Protein AF-A0A6J3C400-F1 (afdb_monomer)

Radius of gyration: 37.6 Å; Cα contacts (8 Å, |Δi|>4): 3; chains: 1; bounding box: 62×65×103 Å

pLDDT: mean 77.28, std 19.51, range [37.12, 98.81]

Foldseek 3Di:
DDDPPPPPPVVVVVVVVVVVCVVPPPPPVPVPPCVDPPVPPPPDDDDDDPVPCDPVNVVVVVVVVVVVVVVVVVVVVVVVVVVVVVVVVVVVVVVVVVVVVVVVVVVVVVVVVVVVPPPPPPPPPDDDDDDDDDDDDDDDDDDDDDD

Secondary structure (DSSP, 8-state):
-------SHHHHHHHHHHHHHHHHS---------TT---------PPPPGGG--HHHHHHHHHHHHHHHHHHHHHHHHHHHHHHHHHHHHHHHHHHHHHHHHHHHHHHHHHHHHHHTTT--------PPPPPPPP-PPPPP------

Structure (mmCIF, N/CA/C/O backbone):
data_AF-A0A6J3C400-F1
#
_entry.id   AF-A0A6J3C400-F1
#
loop_
_atom_site.group_PDB
_atom_site.id
_atom_site.type_symbol
_atom_site.label_atom_id
_atom_site.label_alt_id
_atom_site.label_comp_id
_atom_site.label_asym_id
_atom_site.label_entity_id
_atom_site.label_seq_id
_atom_site.pdbx_PDB_ins_code
_atom_site.Cartn_x
_atom_site.Cartn_y
_atom_site.Cartn_z
_atom_site.occupancy
_atom_site.B_iso_or_equiv
_atom_site.auth_seq_id
_atom_site.auth_comp_id
_atom_site.auth_asym_id
_atom_site.auth_atom_id
_atom_site.pdbx_PDB_model_num
ATOM 1 N N . MET A 1 1 ? -27.753 32.316 41.657 1.00 42.72 1 MET A N 1
ATOM 2 C CA . MET A 1 1 ? -28.046 31.757 40.317 1.00 42.72 1 MET A CA 1
ATOM 3 C C . MET A 1 1 ? -26.730 31.274 39.706 1.00 42.72 1 MET A C 1
ATOM 5 O O . MET A 1 1 ? -26.013 32.064 39.110 1.00 42.72 1 MET A O 1
ATOM 9 N N . VAL A 1 2 ? -26.340 30.020 39.958 1.00 40.97 2 VAL A N 1
ATOM 10 C CA . VAL A 1 2 ? -25.043 29.475 39.512 1.00 40.97 2 VAL A CA 1
ATOM 11 C C . VAL A 1 2 ? -25.232 28.859 38.128 1.00 40.97 2 VAL A C 1
ATOM 13 O O . VAL A 1 2 ? -25.804 27.781 37.996 1.00 40.97 2 VAL A O 1
ATOM 16 N N . LYS A 1 3 ? -24.791 29.552 37.074 1.00 44.97 3 LYS A N 1
ATOM 17 C CA . LYS A 1 3 ? -24.664 28.949 35.741 1.00 44.97 3 LYS A CA 1
ATOM 18 C C . LYS A 1 3 ? -23.346 28.180 35.705 1.00 44.97 3 LYS A C 1
ATOM 20 O O . LYS A 1 3 ? -22.300 28.749 35.420 1.00 44.97 3 LYS A O 1
ATOM 25 N N . VAL A 1 4 ? -23.405 26.885 36.013 1.00 47.31 4 VAL A N 1
ATOM 26 C CA . VAL A 1 4 ? -22.304 25.951 35.750 1.00 47.31 4 VAL A CA 1
ATOM 27 C C . VAL A 1 4 ? -22.177 25.807 34.235 1.00 47.31 4 VAL A C 1
ATOM 29 O O . VAL A 1 4 ? -22.943 25.096 33.587 1.00 47.31 4 VAL A O 1
ATOM 32 N N . GLN A 1 5 ? -21.223 26.521 33.647 1.00 46.97 5 GLN A N 1
ATOM 33 C CA . GLN A 1 5 ? -20.797 26.303 32.270 1.00 46.97 5 GLN A CA 1
ATOM 34 C C . GLN A 1 5 ? -19.896 25.067 32.212 1.00 46.97 5 GLN A C 1
ATOM 36 O O . GLN A 1 5 ? -18.675 25.162 32.196 1.00 46.97 5 GLN A O 1
ATOM 41 N N . SER A 1 6 ? -20.511 23.886 32.135 1.00 54.66 6 SER A N 1
ATOM 42 C CA . SER A 1 6 ? -19.826 22.690 31.641 1.00 54.66 6 SER A CA 1
ATOM 43 C C . SER A 1 6 ? -19.854 22.716 30.111 1.00 54.66 6 SER A C 1
ATOM 45 O O . SER A 1 6 ? -20.790 22.236 29.475 1.00 54.66 6 SER A O 1
ATOM 47 N N . ARG A 1 7 ? -18.869 23.384 29.502 1.00 57.56 7 ARG A N 1
ATOM 48 C CA . ARG A 1 7 ? -18.669 23.407 28.038 1.00 57.56 7 ARG A CA 1
ATOM 49 C C . ARG A 1 7 ? -17.230 23.092 27.609 1.00 57.56 7 ARG A C 1
ATOM 51 O O . ARG A 1 7 ? -16.915 23.212 26.431 1.00 57.56 7 ARG A O 1
ATOM 58 N N . SER A 1 8 ? -16.360 22.658 28.521 1.00 56.69 8 SER A N 1
ATOM 59 C CA . SER A 1 8 ? -14.937 22.431 28.218 1.00 56.69 8 SER A CA 1
ATOM 60 C C . SER A 1 8 ? -14.614 21.042 27.644 1.00 56.69 8 SER A C 1
ATOM 62 O O . SER A 1 8 ? -13.588 20.886 26.991 1.00 56.69 8 SER A O 1
ATOM 64 N N . GLY A 1 9 ? -15.478 20.034 27.824 1.00 55.09 9 GLY A N 1
ATOM 65 C CA . GLY A 1 9 ? -15.183 18.655 27.396 1.00 55.09 9 GLY A CA 1
ATOM 66 C C . GLY A 1 9 ? -15.417 1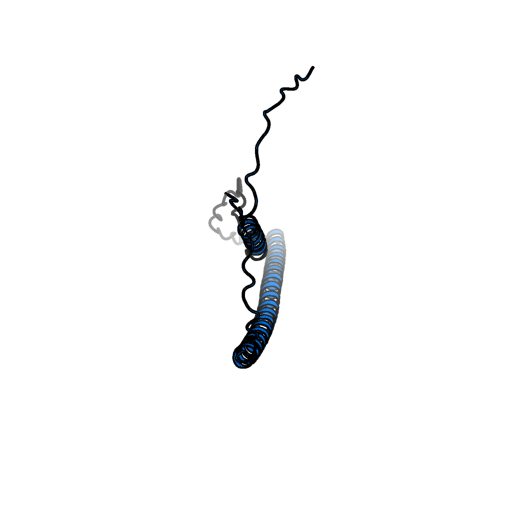8.366 25.908 1.00 55.09 9 GLY A C 1
ATOM 67 O O . GLY A 1 9 ? -14.662 17.618 25.291 1.00 55.09 9 GLY A O 1
ATOM 68 N N . ALA A 1 10 ? -16.441 18.976 25.303 1.00 57.44 10 ALA A N 1
ATOM 69 C CA . ALA A 1 10 ? -16.820 18.684 23.916 1.00 57.44 10 ALA A CA 1
ATOM 70 C C . ALA A 1 10 ? -15.777 19.183 22.902 1.00 57.44 10 ALA A C 1
ATOM 72 O O . ALA A 1 10 ? -15.523 18.522 21.898 1.00 57.44 10 ALA A O 1
ATOM 73 N N . LEU A 1 11 ? -15.131 20.318 23.190 1.00 59.31 11 LEU A N 1
ATOM 74 C CA . LEU A 1 11 ? -14.090 20.875 22.326 1.00 59.31 11 LEU A CA 1
ATOM 75 C C . LEU A 1 11 ? -12.822 20.014 22.348 1.00 59.31 11 LEU A C 1
ATOM 77 O O . LEU A 1 11 ? -12.247 19.782 21.293 1.00 59.31 11 LEU A O 1
ATOM 81 N N . ALA A 1 12 ? -12.439 19.468 23.507 1.00 63.91 12 ALA A N 1
ATOM 82 C CA . ALA A 1 12 ? -11.283 18.576 23.625 1.00 63.91 12 ALA A CA 1
ATOM 83 C C . ALA A 1 12 ? -11.481 17.240 22.881 1.00 63.91 12 ALA A C 1
ATOM 85 O O . ALA A 1 12 ? -10.561 16.724 22.252 1.00 63.91 12 ALA A O 1
ATOM 86 N N . ALA A 1 13 ? -12.693 16.678 22.909 1.00 62.66 13 ALA A N 1
ATOM 87 C CA . ALA A 1 13 ? -12.998 15.449 22.176 1.00 62.66 13 ALA A CA 1
ATOM 88 C C . ALA A 1 13 ? -13.004 15.669 20.652 1.00 62.66 13 ALA A C 1
ATOM 90 O O . ALA A 1 13 ? -12.507 14.832 19.898 1.00 62.66 13 ALA A O 1
ATOM 91 N N . LEU A 1 14 ? -13.520 16.816 20.195 1.00 62.19 14 LEU A N 1
ATOM 92 C CA . LEU A 1 14 ? -13.523 17.184 18.779 1.00 62.19 14 LEU A CA 1
ATOM 93 C C . LEU A 1 14 ? -12.115 17.495 18.262 1.00 62.19 14 LEU A C 1
ATOM 95 O O . LEU A 1 14 ? -11.793 17.098 17.143 1.00 62.19 14 LEU A O 1
ATOM 99 N N . THR A 1 15 ? -11.248 18.130 19.055 1.00 69.56 15 THR A N 1
ATOM 100 C CA . THR A 1 15 ? -9.850 18.372 18.659 1.00 69.56 15 THR A CA 1
ATOM 101 C C . THR A 1 15 ? -9.045 17.078 18.579 1.00 69.56 15 THR A C 1
ATOM 103 O O . THR A 1 15 ? -8.293 16.896 17.622 1.00 69.56 15 THR A O 1
ATOM 106 N N . LEU A 1 16 ? -9.244 16.138 19.509 1.00 70.19 16 LEU A N 1
ATOM 107 C CA . LEU A 1 16 ? -8.595 14.824 19.460 1.00 70.19 16 LEU A CA 1
ATOM 108 C C . LEU A 1 16 ? -9.072 13.986 18.268 1.00 70.19 16 LEU A C 1
ATOM 110 O O . LEU A 1 16 ? -8.249 13.385 17.580 1.00 70.19 16 LEU A O 1
ATOM 114 N N . LEU A 1 17 ? -10.374 13.993 17.968 1.00 68.00 17 LEU A N 1
ATOM 115 C CA . LEU A 1 17 ? -10.913 13.290 16.803 1.00 68.00 17 LEU A CA 1
ATOM 116 C C . LEU A 1 17 ? -10.455 13.936 15.486 1.00 68.00 17 LEU A C 1
ATOM 118 O O . LEU A 1 17 ? -10.149 13.229 14.530 1.00 68.00 17 LEU A O 1
ATOM 122 N N . THR A 1 18 ? -10.351 15.265 15.436 1.00 68.62 18 THR A N 1
ATOM 123 C CA . THR A 1 18 ? -9.825 15.993 14.266 1.00 68.62 18 THR A CA 1
ATOM 124 C C . THR A 1 18 ? -8.343 15.677 14.041 1.00 68.62 18 THR A C 1
ATOM 126 O O . THR A 1 18 ? -7.952 15.338 12.928 1.00 68.62 18 THR A O 1
ATOM 129 N N . SER A 1 19 ? -7.530 15.690 15.103 1.00 75.38 19 SER A N 1
ATOM 130 C CA . SER A 1 19 ? -6.104 15.329 15.055 1.00 75.38 19 SER A CA 1
ATOM 131 C C . SER A 1 19 ? -5.884 13.869 14.636 1.00 75.38 19 SER A C 1
ATOM 133 O O . SER A 1 19 ? -5.044 13.571 13.788 1.00 75.38 19 SER A O 1
ATOM 135 N N . TYR A 1 20 ? -6.700 12.948 15.154 1.00 69.62 20 TYR A N 1
ATOM 136 C CA . TYR A 1 20 ? -6.652 11.534 14.783 1.00 69.62 20 TYR A CA 1
ATOM 137 C C . TYR A 1 20 ? -7.040 11.302 13.311 1.00 69.62 20 TYR A C 1
ATOM 139 O O . TYR A 1 20 ? -6.377 10.537 12.611 1.00 69.62 20 TYR A O 1
ATOM 147 N N . ASN A 1 21 ? -8.046 12.019 12.796 1.00 67.56 21 ASN A N 1
ATOM 148 C CA . ASN A 1 21 ? -8.404 11.980 11.373 1.00 67.56 21 ASN A CA 1
ATOM 149 C C . ASN A 1 21 ? -7.325 12.600 10.467 1.00 67.56 21 ASN A C 1
ATOM 151 O O . ASN A 1 21 ? -7.154 12.140 9.343 1.00 67.56 21 ASN A O 1
ATOM 155 N N . GLN A 1 22 ? -6.552 13.580 10.946 1.00 67.06 22 GLN A N 1
ATOM 156 C CA . GLN A 1 22 ? -5.397 14.127 10.220 1.00 67.06 22 GLN A CA 1
ATOM 157 C C . GLN A 1 22 ? -4.272 13.086 10.046 1.00 67.06 22 GLN A C 1
ATOM 159 O O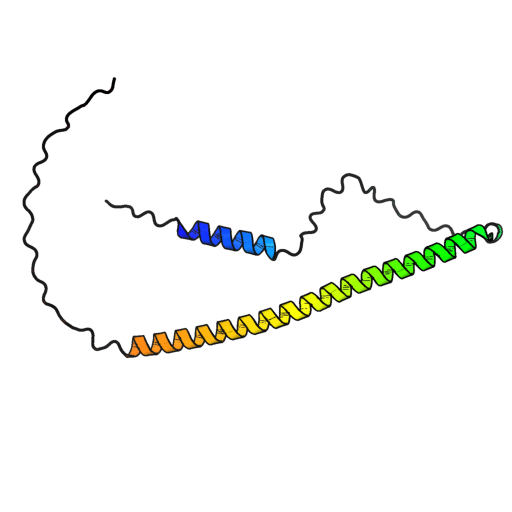 . GLN A 1 22 ? -3.549 13.125 9.053 1.00 67.06 22 GLN A O 1
ATOM 164 N N . LEU A 1 23 ? -4.129 12.156 11.000 1.00 68.81 23 LEU A N 1
ATOM 165 C CA . LEU A 1 23 ? -3.101 11.106 11.009 1.00 68.81 23 LEU A CA 1
ATOM 166 C C . LEU A 1 23 ? -3.521 9.828 10.262 1.00 68.81 23 LEU A C 1
ATOM 168 O O . LEU A 1 23 ? -2.656 9.132 9.732 1.00 68.81 23 LEU A O 1
ATOM 172 N N . LEU A 1 24 ? -4.823 9.511 10.219 1.00 63.09 24 LEU A N 1
ATOM 173 C CA . LEU A 1 24 ? -5.374 8.395 9.432 1.00 63.09 24 LEU A CA 1
ATOM 174 C C . LEU A 1 24 ? -5.849 8.793 8.036 1.00 63.09 24 LEU A C 1
ATOM 176 O O . LEU A 1 24 ? -6.173 7.906 7.242 1.00 63.09 24 LEU A O 1
ATOM 180 N N . ALA A 1 25 ? -5.887 10.087 7.713 1.00 59.81 25 ALA A N 1
ATOM 181 C CA . ALA A 1 25 ? -6.044 10.498 6.333 1.00 59.81 25 ALA A CA 1
ATOM 182 C C . ALA A 1 25 ? -4.910 9.826 5.537 1.00 59.81 25 ALA A C 1
ATOM 184 O O . ALA A 1 25 ? -3.739 10.065 5.863 1.00 59.81 25 ALA A O 1
ATOM 185 N N . PRO A 1 26 ? -5.201 8.996 4.503 1.00 62.66 26 PRO A N 1
ATOM 186 C CA . PRO A 1 26 ? -4.166 8.702 3.515 1.00 62.66 26 PRO A CA 1
ATOM 187 C C . PRO A 1 26 ? -3.598 10.061 3.124 1.00 62.66 26 PRO A C 1
ATOM 189 O O . PRO A 1 26 ? -4.411 10.991 3.068 1.00 62.66 26 PRO A O 1
ATOM 192 N N . PRO A 1 27 ? -2.270 10.226 2.930 1.00 61.38 27 PRO A N 1
ATOM 193 C CA . PRO A 1 27 ? -1.742 11.513 2.516 1.00 61.38 27 PRO A CA 1
ATOM 194 C C . PRO A 1 27 ? -2.627 11.935 1.367 1.00 61.38 27 PRO A C 1
ATOM 196 O O . PRO A 1 27 ? -2.659 11.266 0.328 1.00 61.38 27 PRO A O 1
ATOM 199 N N . VAL A 1 28 ? -3.458 12.952 1.617 1.00 52.22 28 VAL A N 1
ATOM 200 C CA . VAL A 1 28 ? -4.236 13.542 0.559 1.00 52.22 28 VAL A CA 1
ATOM 201 C C . VAL A 1 28 ? -3.090 13.935 -0.335 1.00 52.22 28 VAL A C 1
ATOM 203 O O . VAL A 1 28 ? -2.209 14.703 0.070 1.00 52.22 28 VAL A O 1
ATOM 206 N N . LEU A 1 29 ? -3.022 13.321 -1.510 1.00 52.47 29 LEU A N 1
ATOM 207 C CA . LEU A 1 29 ? -2.384 13.965 -2.626 1.00 52.47 29 LEU A CA 1
ATOM 208 C C . LEU A 1 29 ? -3.253 15.206 -2.805 1.00 52.47 29 LEU A C 1
ATOM 210 O O . LEU A 1 29 ? -4.123 15.261 -3.665 1.00 52.47 29 LEU A O 1
ATOM 214 N N . SER A 1 30 ? -3.071 16.182 -1.906 1.00 48.31 30 SER A N 1
ATOM 215 C CA . SER A 1 30 ? -3.277 17.562 -2.208 1.00 48.31 30 SER A CA 1
ATOM 216 C C . SER A 1 30 ? -2.534 17.648 -3.524 1.00 48.31 30 SER A C 1
ATOM 218 O O . SER A 1 30 ? -1.372 17.203 -3.573 1.00 48.31 30 SER A O 1
ATOM 220 N N . PRO A 1 31 ? -3.197 18.033 -4.621 1.00 57.38 31 PRO A N 1
ATOM 221 C CA . PRO A 1 31 ? -2.464 18.454 -5.786 1.00 57.38 31 PRO A CA 1
ATOM 222 C C . PRO A 1 31 ? -1.681 19.653 -5.265 1.00 57.38 31 PRO A C 1
ATOM 224 O O . PRO A 1 31 ? -2.176 20.773 -5.275 1.00 57.38 31 PRO A O 1
ATOM 227 N N . GLY A 1 32 ? -0.526 19.386 -4.643 1.00 42.84 32 GLY A N 1
ATOM 228 C CA . GLY A 1 32 ? 0.389 20.391 -4.166 1.00 42.84 32 GLY A CA 1
ATOM 229 C C . GLY A 1 32 ? 0.585 21.219 -5.395 1.00 42.84 32 GLY A C 1
ATOM 230 O O . GLY A 1 32 ? 0.931 20.627 -6.420 1.00 42.84 32 GLY A O 1
ATOM 231 N N . SER A 1 33 ? 0.174 22.485 -5.305 1.00 47.72 33 SER A N 1
ATOM 232 C CA . SER A 1 33 ? 0.011 23.373 -6.437 1.00 47.72 33 SER A CA 1
ATOM 233 C C . SER A 1 33 ? 1.144 23.102 -7.402 1.00 47.72 33 SER A C 1
ATOM 235 O O . SER A 1 33 ? 2.302 23.432 -7.144 1.00 47.72 33 SER A O 1
ATOM 237 N N . CYS A 1 34 ? 0.811 22.369 -8.461 1.00 37.12 34 CYS A N 1
ATOM 238 C CA . CYS A 1 34 ? 1.727 21.981 -9.508 1.00 37.12 34 CYS A CA 1
ATOM 239 C C . CYS A 1 34 ? 1.837 23.189 -10.427 1.00 37.12 34 CYS A C 1
ATOM 241 O O . CYS A 1 34 ? 1.531 23.129 -11.613 1.00 37.12 34 CYS A O 1
ATOM 243 N N . GLU A 1 35 ? 2.231 24.313 -9.835 1.00 44.28 35 GLU A N 1
ATOM 244 C CA . GLU A 1 35 ? 2.643 25.519 -10.523 1.00 44.28 35 GLU A CA 1
ATOM 245 C C . GLU A 1 35 ? 3.928 25.150 -11.270 1.00 44.28 35 GLU A C 1
ATOM 247 O O . GLU A 1 35 ? 5.041 25.298 -10.770 1.00 44.28 35 GLU A O 1
ATOM 252 N N . GLY A 1 36 ? 3.760 24.545 -12.449 1.00 46.53 36 GLY A N 1
ATOM 253 C CA . GLY A 1 36 ? 4.822 24.402 -13.438 1.00 46.53 36 GLY A CA 1
ATOM 254 C C . GLY A 1 36 ? 5.151 23.005 -13.961 1.00 46.53 36 GLY A C 1
ATOM 255 O O . GLY A 1 36 ? 6.065 22.909 -14.777 1.00 46.53 36 GLY A O 1
ATOM 256 N N . GLU A 1 37 ? 4.435 21.928 -13.622 1.00 53.91 37 GLU A N 1
ATOM 257 C CA . GLU A 1 37 ? 4.520 20.712 -14.454 1.00 53.91 37 GLU A CA 1
ATOM 258 C C . GLU A 1 37 ? 3.649 20.952 -15.689 1.00 53.91 37 GLU A C 1
ATOM 260 O O . GLU A 1 37 ? 2.505 20.506 -15.784 1.00 53.91 37 GLU A O 1
ATOM 265 N N . VAL A 1 38 ? 4.193 21.723 -16.639 1.00 56.00 38 VAL A N 1
ATOM 266 C CA . VAL A 1 38 ? 3.694 21.779 -18.013 1.00 56.00 38 VAL A CA 1
ATOM 267 C C . VAL A 1 38 ? 3.494 20.329 -18.422 1.00 56.00 38 VAL A C 1
ATOM 269 O O . VAL A 1 38 ? 4.479 19.617 -18.629 1.00 56.00 38 VAL A O 1
ATOM 272 N N . TYR A 1 39 ? 2.238 19.878 -18.505 1.00 55.16 39 TYR A N 1
ATOM 273 C CA . TYR A 1 39 ? 1.888 18.595 -19.094 1.00 55.16 39 TYR A CA 1
ATOM 274 C C . TYR A 1 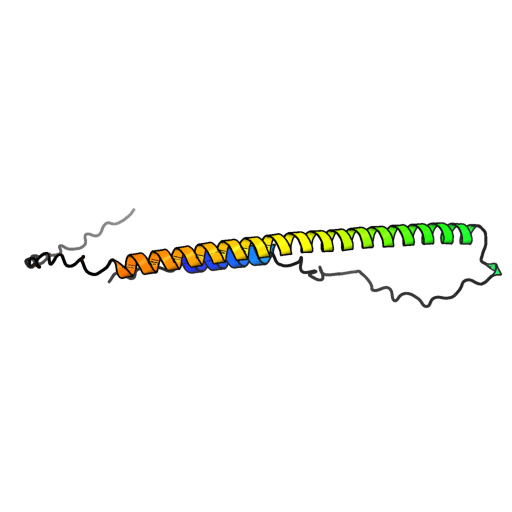39 ? 2.406 18.646 -20.524 1.00 55.16 39 TYR A C 1
ATOM 276 O O . TYR A 1 39 ? 1.703 19.063 -21.447 1.00 55.16 39 TYR A O 1
ATOM 284 N N . ARG A 1 40 ? 3.671 18.265 -20.724 1.00 63.56 40 ARG A N 1
ATOM 285 C CA . ARG A 1 40 ? 4.229 18.112 -22.051 1.00 63.56 40 ARG A CA 1
ATOM 286 C C . ARG A 1 40 ? 3.412 16.996 -22.656 1.00 63.56 40 ARG A C 1
ATOM 288 O O . ARG A 1 40 ? 3.599 15.827 -22.312 1.00 63.56 40 ARG A O 1
ATOM 295 N N . ARG A 1 41 ? 2.458 17.377 -23.511 1.00 68.50 41 ARG A N 1
ATOM 296 C CA . ARG A 1 41 ? 1.751 16.459 -24.395 1.00 68.50 41 ARG A CA 1
ATOM 297 C C . ARG A 1 41 ? 2.834 15.573 -24.977 1.00 68.50 41 ARG A C 1
ATOM 299 O O . ARG A 1 41 ? 3.757 16.062 -25.628 1.00 68.50 41 ARG A O 1
ATOM 306 N N . ARG A 1 42 ? 2.800 14.292 -24.606 1.00 73.69 42 ARG A N 1
ATOM 307 C CA . ARG A 1 42 ? 3.786 13.322 -25.061 1.00 73.69 42 ARG A CA 1
ATOM 308 C C . ARG A 1 42 ? 3.722 13.373 -26.580 1.00 73.69 42 ARG A C 1
ATOM 310 O O . ARG A 1 42 ? 2.700 12.992 -27.140 1.00 73.69 42 ARG A O 1
ATOM 317 N N . GLY A 1 43 ? 4.768 13.924 -27.194 1.00 77.75 43 GLY A N 1
ATOM 318 C CA . GLY A 1 43 ? 4.816 14.122 -28.634 1.00 77.75 43 GLY A CA 1
ATOM 319 C C . GLY A 1 43 ? 4.505 12.820 -29.360 1.00 77.75 43 GLY A C 1
ATOM 320 O O . GLY A 1 43 ? 4.793 11.726 -28.856 1.00 77.75 43 GLY A O 1
ATOM 321 N N . GLU A 1 44 ? 3.886 12.952 -30.525 1.00 80.81 44 GLU A N 1
ATOM 322 C CA . GLU A 1 44 ? 3.562 11.830 -31.390 1.00 80.81 44 GLU A CA 1
ATOM 323 C C . GLU A 1 44 ? 4.819 10.981 -31.637 1.00 80.81 44 GLU A C 1
ATOM 325 O O . GLU A 1 44 ? 5.906 11.497 -31.923 1.00 80.81 44 GLU A O 1
ATOM 330 N N . LYS A 1 45 ? 4.703 9.664 -31.441 1.00 82.69 45 LYS A N 1
ATOM 331 C CA . LYS A 1 45 ? 5.850 8.756 -31.506 1.00 82.69 45 LYS A CA 1
ATOM 332 C C . LYS A 1 45 ? 6.227 8.535 -32.968 1.00 82.69 45 LYS A C 1
ATOM 334 O O . LYS A 1 45 ? 5.725 7.610 -33.595 1.00 82.69 45 LYS A O 1
ATOM 339 N N . ARG A 1 46 ? 7.133 9.352 -33.502 1.00 82.69 46 ARG A N 1
ATOM 340 C CA . ARG A 1 46 ? 7.724 9.103 -34.821 1.00 82.69 46 ARG A CA 1
ATOM 341 C C . ARG A 1 46 ? 8.771 7.990 -34.701 1.00 82.69 46 ARG A C 1
ATOM 343 O O . ARG A 1 46 ? 9.724 8.154 -33.931 1.00 82.69 46 ARG A O 1
ATOM 350 N N . PRO A 1 47 ? 8.597 6.841 -35.379 1.00 83.19 47 PRO A N 1
ATOM 351 C CA . PRO A 1 47 ? 9.620 5.808 -35.396 1.00 83.19 47 PRO A CA 1
ATOM 352 C C . PRO A 1 47 ? 10.884 6.361 -36.057 1.00 83.19 47 PRO A C 1
ATOM 354 O O . PRO A 1 47 ? 10.811 7.125 -37.015 1.00 83.19 47 PRO A O 1
ATOM 357 N N . ILE A 1 48 ? 12.046 5.991 -35.521 1.00 83.31 48 ILE A N 1
ATOM 358 C CA . ILE A 1 48 ? 13.330 6.409 -36.087 1.00 83.31 48 ILE A CA 1
ATOM 359 C C . ILE A 1 48 ? 13.573 5.576 -37.361 1.00 83.31 48 ILE A C 1
ATOM 361 O O . ILE A 1 48 ? 13.521 4.341 -37.255 1.00 83.31 48 ILE A O 1
ATOM 365 N N . PRO A 1 49 ? 13.813 6.218 -38.526 1.00 90.62 49 PRO A N 1
ATOM 366 C CA . PRO A 1 49 ? 14.192 5.555 -39.778 1.00 90.62 49 PRO A CA 1
ATOM 367 C C . PRO A 1 49 ? 15.346 4.564 -39.597 1.00 90.62 49 PRO A C 1
ATOM 369 O O . PRO A 1 49 ? 16.156 4.709 -38.678 1.00 90.62 49 PRO A O 1
ATOM 372 N N . ALA A 1 50 ? 15.406 3.528 -40.436 1.00 83.62 50 ALA A N 1
ATOM 373 C CA . ALA A 1 50 ? 16.384 2.449 -40.279 1.00 83.62 50 ALA A CA 1
ATOM 374 C C . ALA A 1 50 ? 17.828 2.949 -40.440 1.00 83.62 50 ALA A C 1
ATOM 376 O O . ALA A 1 50 ? 18.715 2.491 -39.725 1.00 83.62 50 ALA A O 1
ATOM 377 N N . GLU A 1 51 ? 18.019 3.952 -41.290 1.00 86.00 51 GLU A N 1
ATOM 378 C CA . GLU A 1 51 ? 19.293 4.578 -41.643 1.00 86.00 51 GLU A CA 1
ATOM 379 C C . GLU A 1 51 ? 19.891 5.399 -40.488 1.00 86.00 51 GLU A C 1
ATOM 381 O O . GLU A 1 51 ? 21.064 5.738 -40.525 1.00 86.00 51 GLU A O 1
ATOM 386 N N . LEU A 1 52 ? 19.094 5.718 -39.457 1.00 84.38 52 LEU A N 1
ATOM 387 C CA . LEU A 1 52 ? 19.510 6.493 -38.277 1.00 84.38 52 LEU A CA 1
ATOM 388 C C . LEU A 1 52 ? 19.701 5.618 -37.023 1.00 84.38 52 LEU A C 1
ATOM 390 O O . LEU A 1 52 ? 19.888 6.131 -35.910 1.00 84.38 52 LEU A O 1
ATOM 394 N N . LYS A 1 53 ? 19.599 4.291 -37.162 1.00 90.69 53 LYS A N 1
ATOM 395 C CA . LYS A 1 53 ? 19.818 3.330 -36.071 1.00 90.69 53 LYS A CA 1
ATOM 396 C C . LYS A 1 53 ? 21.290 2.930 -35.994 1.00 90.69 53 LYS A C 1
ATOM 398 O O . LYS A 1 53 ? 21.638 1.775 -36.203 1.00 90.69 53 LYS A O 1
ATOM 403 N N . ASP A 1 54 ? 22.131 3.885 -35.630 1.00 93.19 54 ASP A N 1
ATOM 404 C CA . ASP A 1 54 ? 23.563 3.648 -35.433 1.00 93.19 54 ASP A CA 1
ATOM 405 C C . ASP A 1 54 ? 23.853 2.969 -34.084 1.00 93.19 54 ASP A C 1
ATOM 407 O O . ASP A 1 54 ? 22.997 2.903 -33.194 1.00 93.19 54 ASP A O 1
ATOM 411 N N . GLU A 1 55 ? 25.104 2.567 -33.854 1.00 94.12 55 GLU A N 1
ATOM 412 C CA . GLU A 1 55 ? 25.563 1.993 -32.577 1.00 94.12 55 GLU A CA 1
ATOM 413 C C . GLU A 1 55 ? 25.173 2.871 -31.369 1.00 94.12 55 GLU A C 1
ATOM 415 O O . GLU A 1 55 ? 24.592 2.414 -30.379 1.00 94.12 55 GLU A O 1
ATOM 420 N N . LYS A 1 56 ? 25.349 4.195 -31.495 1.00 93.75 56 LYS A N 1
ATOM 421 C CA . LYS A 1 56 ? 24.961 5.173 -30.463 1.00 93.75 56 LYS A CA 1
ATOM 422 C C . LYS A 1 56 ? 23.459 5.134 -30.151 1.00 93.75 56 LYS A C 1
ATOM 424 O O . LYS A 1 56 ? 23.056 5.451 -29.026 1.00 93.75 56 LYS A O 1
ATOM 429 N N . TYR A 1 57 ? 22.600 4.817 -31.124 1.00 94.38 57 TYR A N 1
ATOM 430 C CA . TYR A 1 57 ? 21.165 4.629 -30.893 1.00 94.38 57 TYR A CA 1
ATOM 431 C C . TYR A 1 57 ? 20.902 3.351 -30.090 1.00 94.38 57 TYR A C 1
ATOM 433 O O . TYR A 1 57 ? 20.180 3.412 -29.085 1.00 94.38 57 TYR A O 1
ATOM 441 N N . PHE A 1 58 ? 21.516 2.229 -30.474 1.00 95.12 58 PHE A N 1
ATOM 442 C CA . PHE A 1 58 ? 21.354 0.949 -29.779 1.00 95.12 58 PHE A CA 1
ATOM 443 C C . PHE A 1 58 ? 21.805 1.020 -28.322 1.00 95.12 58 PHE A C 1
ATOM 445 O O . PHE A 1 58 ? 21.080 0.559 -27.434 1.00 95.12 58 PHE A O 1
ATOM 452 N N . GLU A 1 59 ? 22.918 1.691 -28.032 1.00 96.62 59 GLU A N 1
ATOM 453 C CA . GLU A 1 59 ? 23.340 1.901 -26.650 1.00 96.62 59 GLU A CA 1
ATOM 454 C C . GLU A 1 59 ? 22.326 2.715 -25.832 1.00 96.62 59 GLU A C 1
ATOM 456 O O . GLU A 1 59 ? 21.997 2.347 -24.699 1.00 96.62 59 GLU A O 1
ATOM 461 N N . ARG A 1 60 ? 21.804 3.824 -26.385 1.00 96.50 60 ARG A N 1
ATOM 462 C CA . ARG A 1 60 ? 20.760 4.620 -25.711 1.00 96.50 60 ARG A CA 1
ATOM 463 C C . ARG A 1 60 ? 19.515 3.776 -25.464 1.00 96.50 60 ARG A C 1
ATOM 465 O O . ARG A 1 60 ? 18.937 3.848 -24.377 1.00 96.50 60 ARG A O 1
ATOM 472 N N . ARG A 1 61 ? 19.115 2.954 -26.438 1.00 97.38 61 ARG A N 1
ATOM 473 C CA . ARG A 1 61 ? 17.954 2.067 -26.322 1.00 97.38 61 ARG A CA 1
ATOM 474 C C . ARG A 1 61 ? 18.160 1.012 -25.237 1.00 97.38 61 ARG A C 1
ATOM 476 O O . ARG A 1 61 ? 17.265 0.819 -24.414 1.00 97.38 61 ARG A O 1
ATOM 483 N N . ARG A 1 62 ? 19.349 0.406 -25.174 1.00 97.75 62 ARG A N 1
ATOM 484 C CA . ARG A 1 62 ? 19.745 -0.550 -24.130 1.00 97.75 62 ARG A CA 1
ATOM 485 C C . ARG A 1 62 ? 19.677 0.084 -22.739 1.00 97.75 62 ARG A C 1
ATOM 487 O O . ARG A 1 62 ? 19.008 -0.463 -21.863 1.00 97.75 62 ARG A O 1
ATOM 494 N N . ARG A 1 63 ? 20.278 1.268 -22.555 1.00 98.00 63 ARG A N 1
ATOM 495 C CA . ARG A 1 63 ? 20.235 2.016 -21.280 1.00 98.00 63 ARG A CA 1
ATOM 496 C C . ARG A 1 63 ? 18.800 2.386 -20.881 1.00 98.00 63 ARG A C 1
ATOM 498 O O . ARG A 1 63 ? 18.418 2.199 -19.730 1.00 98.00 63 ARG A O 1
ATOM 505 N N . ASN A 1 64 ? 17.974 2.853 -21.822 1.00 98.06 64 ASN A N 1
ATOM 506 C CA . ASN A 1 64 ? 16.575 3.196 -21.544 1.00 98.06 64 ASN A CA 1
ATOM 507 C C . ASN A 1 64 ? 15.737 1.973 -21.140 1.00 98.06 64 ASN A C 1
ATOM 509 O O . ASN A 1 64 ? 14.943 2.071 -20.209 1.00 98.06 64 ASN A O 1
ATOM 513 N N . ASN A 1 65 ? 15.939 0.822 -21.784 1.00 98.31 65 ASN A N 1
ATOM 514 C CA . ASN A 1 65 ? 15.249 -0.417 -21.418 1.00 98.31 65 ASN A CA 1
ATOM 515 C C . ASN A 1 65 ? 15.640 -0.886 -20.007 1.00 98.31 65 ASN A C 1
ATOM 517 O O . ASN A 1 65 ? 14.766 -1.259 -19.225 1.00 98.31 65 ASN A O 1
ATOM 521 N N . GLN A 1 66 ? 16.930 -0.809 -19.658 1.00 98.38 66 GLN A N 1
ATOM 522 C CA . GLN A 1 66 ? 17.408 -1.116 -18.305 1.00 98.38 66 GLN A CA 1
ATOM 523 C C . GLN A 1 66 ? 16.795 -0.172 -17.262 1.00 98.38 66 GLN A C 1
ATOM 525 O O . GLN A 1 66 ? 16.264 -0.629 -16.251 1.00 98.38 66 GLN A O 1
ATOM 530 N N . ALA A 1 67 ? 16.789 1.137 -17.532 1.00 98.06 67 ALA A N 1
ATOM 531 C CA . ALA A 1 67 ? 16.169 2.126 -16.652 1.00 98.06 67 ALA A CA 1
ATOM 532 C C . ALA A 1 67 ? 14.654 1.907 -16.504 1.00 98.06 67 ALA A C 1
ATOM 534 O O . ALA A 1 67 ? 14.120 1.995 -15.399 1.00 98.06 67 ALA A O 1
ATOM 535 N N . ALA A 1 68 ? 13.959 1.569 -17.594 1.00 98.50 68 ALA A N 1
ATOM 536 C CA . ALA A 1 68 ? 12.532 1.266 -17.572 1.00 98.50 68 ALA A CA 1
ATOM 537 C C . ALA A 1 68 ? 12.227 0.017 -16.735 1.00 98.50 68 ALA A C 1
ATOM 539 O O . ALA A 1 68 ? 11.259 0.027 -15.976 1.00 98.50 68 ALA A O 1
ATOM 540 N N . LYS A 1 69 ? 13.060 -1.031 -16.828 1.00 98.50 69 LYS A N 1
ATOM 541 C CA . LYS A 1 69 ? 12.952 -2.214 -15.965 1.00 98.50 69 LYS A CA 1
ATOM 542 C C . LYS A 1 69 ? 13.152 -1.837 -14.496 1.00 98.50 69 LYS A C 1
ATOM 544 O O . LYS A 1 69 ? 12.239 -2.039 -13.707 1.00 98.50 69 LYS A O 1
ATOM 549 N N . LYS A 1 70 ? 14.260 -1.164 -14.163 1.00 98.62 70 LYS A N 1
ATOM 550 C CA . LYS A 1 70 ? 14.541 -0.699 -12.793 1.00 98.62 70 LYS A CA 1
ATOM 551 C C . LYS A 1 70 ? 13.407 0.164 -12.223 1.00 98.62 70 LYS A C 1
ATOM 553 O O . LYS A 1 70 ? 13.039 0.013 -11.065 1.00 98.62 70 LYS A O 1
ATOM 558 N N . SER A 1 71 ? 12.827 1.051 -13.035 1.00 98.69 71 SER A N 1
ATOM 559 C CA . SER A 1 71 ? 11.691 1.892 -12.638 1.00 98.69 71 SER A CA 1
ATOM 560 C C . SER A 1 71 ? 10.423 1.080 -12.361 1.00 98.69 71 SER A C 1
ATOM 562 O O . SER A 1 71 ? 9.712 1.375 -11.400 1.00 98.69 71 SER A O 1
ATOM 564 N N . ARG A 1 72 ? 10.139 0.056 -13.176 1.00 98.81 72 ARG A N 1
ATOM 565 C CA . ARG A 1 72 ? 9.010 -0.858 -12.951 1.00 98.81 72 ARG A CA 1
ATOM 566 C C . ARG A 1 72 ? 9.202 -1.665 -11.673 1.00 98.81 72 ARG A C 1
ATOM 568 O O . ARG A 1 72 ? 8.270 -1.720 -10.881 1.00 98.81 72 ARG A O 1
ATOM 575 N N . ASP A 1 73 ? 10.392 -2.213 -11.459 1.00 98.50 73 ASP A N 1
ATOM 576 C CA . ASP A 1 73 ? 10.701 -3.021 -10.276 1.00 98.50 73 ASP A CA 1
ATOM 577 C C . ASP A 1 73 ? 10.601 -2.168 -9.001 1.00 98.50 73 ASP A C 1
ATOM 579 O O . ASP A 1 73 ? 9.923 -2.548 -8.053 1.00 98.50 73 ASP A O 1
ATOM 583 N N . ALA A 1 74 ? 11.148 -0.947 -9.017 1.00 98.38 74 ALA A N 1
ATOM 584 C CA . ALA A 1 74 ? 11.019 -0.007 -7.902 1.00 98.38 74 ALA A CA 1
ATOM 585 C C . ALA A 1 74 ? 9.563 0.409 -7.626 1.00 98.38 74 ALA A C 1
ATOM 587 O O . ALA A 1 74 ? 9.191 0.648 -6.478 1.00 98.38 74 ALA A O 1
ATOM 588 N N . ARG A 1 75 ? 8.720 0.525 -8.663 1.00 98.56 75 ARG A N 1
ATOM 589 C CA . ARG A 1 75 ? 7.285 0.764 -8.468 1.00 98.56 75 ARG A CA 1
ATOM 590 C C . ARG A 1 75 ? 6.618 -0.445 -7.814 1.00 98.56 75 ARG A C 1
ATOM 592 O O . ARG A 1 75 ? 5.957 -0.246 -6.804 1.00 98.56 75 ARG A O 1
ATOM 599 N N . ARG A 1 76 ? 6.850 -1.651 -8.341 1.00 98.56 76 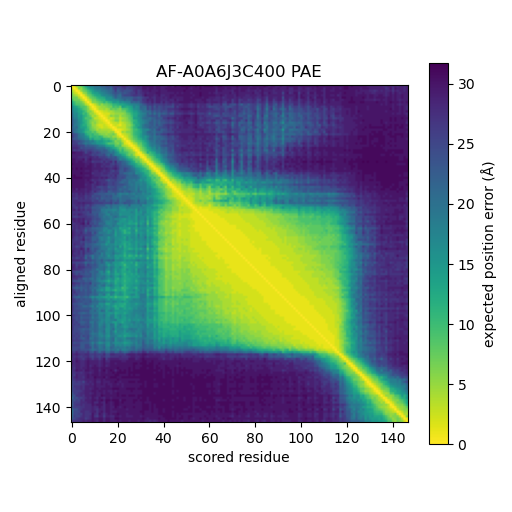ARG A N 1
ATOM 600 C CA . ARG A 1 76 ? 6.287 -2.895 -7.796 1.00 98.56 76 ARG A CA 1
ATOM 601 C C . ARG A 1 76 ? 6.660 -3.088 -6.334 1.00 98.56 76 ARG A C 1
ATOM 603 O O . ARG A 1 76 ? 5.773 -3.241 -5.518 1.00 98.56 76 ARG A O 1
ATOM 610 N N . MET A 1 77 ? 7.935 -2.926 -5.980 1.00 98.38 77 MET A N 1
ATOM 611 C CA . MET A 1 77 ? 8.373 -3.028 -4.583 1.00 98.38 77 MET A CA 1
ATOM 612 C C . MET A 1 77 ? 7.629 -2.064 -3.648 1.00 98.38 77 MET A C 1
ATOM 614 O O . MET A 1 77 ? 7.316 -2.426 -2.518 1.00 98.38 77 MET A O 1
ATOM 618 N N . ARG A 1 78 ? 7.339 -0.835 -4.100 1.00 97.50 78 ARG A N 1
ATOM 619 C CA . ARG A 1 78 ? 6.552 0.122 -3.305 1.00 97.50 78 ARG A CA 1
ATOM 620 C C . ARG A 1 78 ? 5.093 -0.306 -3.180 1.00 97.50 78 ARG A C 1
ATOM 622 O O . ARG A 1 78 ? 4.536 -0.202 -2.095 1.00 97.50 78 ARG A O 1
ATOM 629 N N . GLU A 1 79 ? 4.487 -0.772 -4.268 1.00 98.31 79 GLU A N 1
ATOM 630 C CA . GLU A 1 79 ? 3.115 -1.296 -4.272 1.00 98.31 79 GLU A CA 1
ATOM 631 C C . GLU A 1 79 ? 2.994 -2.519 -3.346 1.00 98.31 79 GLU A C 1
ATOM 633 O O . GLU A 1 79 ? 2.105 -2.547 -2.497 1.00 98.31 79 GLU A O 1
ATOM 638 N N . ASP A 1 80 ? 3.946 -3.451 -3.416 1.00 98.38 80 ASP A N 1
ATOM 639 C CA . ASP A 1 80 ? 4.022 -4.640 -2.560 1.00 98.38 80 ASP A CA 1
ATOM 640 C C . ASP A 1 80 ? 4.190 -4.260 -1.081 1.00 98.38 80 ASP A C 1
ATOM 642 O O . ASP A 1 80 ? 3.516 -4.812 -0.212 1.00 98.38 80 ASP A O 1
ATOM 646 N N . GLN A 1 81 ? 5.042 -3.273 -0.775 1.00 98.44 81 GLN A N 1
ATOM 647 C CA . GLN A 1 81 ? 5.220 -2.776 0.592 1.00 98.44 81 GLN A CA 1
ATOM 648 C C . GLN A 1 81 ? 3.933 -2.150 1.148 1.00 98.44 81 GLN A C 1
ATOM 650 O O . GLN A 1 81 ? 3.600 -2.356 2.317 1.00 98.44 81 GLN A O 1
ATOM 655 N N . ILE A 1 82 ? 3.210 -1.385 0.324 1.00 97.75 82 ILE A N 1
ATOM 656 C CA . ILE A 1 82 ? 1.924 -0.792 0.706 1.00 97.75 82 ILE A CA 1
ATOM 657 C C . ILE A 1 82 ? 0.893 -1.894 0.960 1.00 97.75 82 ILE A C 1
ATOM 659 O O . ILE A 1 82 ? 0.228 -1.861 1.994 1.00 97.75 82 ILE A O 1
ATOM 663 N N . ALA A 1 83 ? 0.794 -2.878 0.063 1.00 97.81 83 ALA A N 1
ATOM 664 C CA . ALA A 1 83 ? -0.129 -4.001 0.202 1.00 97.81 83 ALA A CA 1
ATOM 665 C C . ALA A 1 83 ? 0.155 -4.818 1.472 1.00 97.81 83 ALA A C 1
ATOM 667 O O . ALA A 1 83 ? -0.760 -5.105 2.243 1.00 97.81 83 ALA A O 1
ATOM 668 N N . TRP A 1 84 ? 1.428 -5.124 1.739 1.00 98.25 84 TRP A N 1
ATOM 669 C CA . TRP A 1 84 ? 1.834 -5.827 2.955 1.00 98.25 84 TRP A CA 1
ATOM 670 C C . TRP A 1 84 ? 1.476 -5.035 4.217 1.00 98.25 84 TRP A C 1
ATOM 672 O O . TRP A 1 84 ? 0.871 -5.579 5.140 1.00 98.25 84 TRP A O 1
ATOM 682 N N . ARG A 1 85 ? 1.784 -3.731 4.248 1.00 98.19 85 ARG A N 1
ATOM 683 C CA . ARG A 1 85 ? 1.454 -2.872 5.394 1.00 98.19 85 ARG A CA 1
ATOM 684 C C . ARG A 1 85 ? -0.056 -2.795 5.630 1.00 98.19 85 ARG A C 1
ATOM 686 O O . ARG A 1 85 ? -0.479 -2.831 6.781 1.00 98.19 85 ARG A O 1
ATOM 693 N N . ALA A 1 86 ? -0.854 -2.689 4.568 1.00 98.12 86 ALA A N 1
ATOM 694 C CA . ALA A 1 86 ? -2.311 -2.685 4.668 1.00 98.12 86 ALA A CA 1
ATOM 695 C C . ALA A 1 86 ? -2.831 -3.995 5.279 1.00 98.12 86 ALA A C 1
ATOM 697 O O . ALA A 1 86 ? -3.593 -3.945 6.238 1.00 98.12 86 ALA A O 1
ATOM 698 N N . CYS A 1 87 ? -2.330 -5.143 4.814 1.00 98.12 87 CYS A N 1
ATOM 699 C CA . CYS A 1 87 ? -2.700 -6.455 5.348 1.00 98.12 87 CYS A CA 1
ATOM 700 C C . CYS A 1 87 ? -2.427 -6.576 6.859 1.00 98.12 87 CYS A C 1
ATOM 702 O O . CYS A 1 87 ? -3.272 -7.072 7.604 1.00 98.12 87 CYS A O 1
ATOM 704 N N . VAL A 1 88 ? -1.260 -6.115 7.328 1.00 98.56 88 VAL A N 1
ATOM 705 C CA . VAL A 1 88 ? -0.914 -6.146 8.761 1.00 98.56 88 VAL A CA 1
ATOM 706 C C . VAL A 1 88 ? -1.859 -5.255 9.567 1.00 98.56 88 VAL A C 1
ATOM 708 O O . VAL A 1 88 ? -2.416 -5.691 10.573 1.00 98.56 88 VAL A O 1
ATOM 711 N N . LEU A 1 89 ? -2.100 -4.028 9.099 1.00 98.25 89 LEU A N 1
ATOM 712 C CA . LEU A 1 89 ? -2.998 -3.095 9.779 1.00 98.25 89 LEU A CA 1
ATOM 713 C C . LEU A 1 89 ? -4.442 -3.608 9.823 1.00 98.25 89 LEU A C 1
ATOM 715 O O . LEU A 1 89 ? -5.121 -3.414 10.828 1.00 98.25 89 LEU A O 1
ATOM 719 N N . GLU A 1 90 ? -4.920 -4.273 8.771 1.00 98.12 90 GLU A N 1
ATOM 720 C CA . GLU A 1 90 ? -6.246 -4.902 8.745 1.00 98.12 90 GLU A CA 1
ATOM 721 C C . GLU A 1 90 ? -6.361 -6.016 9.793 1.00 98.12 90 GLU A C 1
ATOM 723 O O . GLU A 1 90 ? -7.348 -6.066 10.534 1.00 98.12 90 GLU A O 1
ATOM 728 N N . GLN A 1 91 ? -5.331 -6.859 9.913 1.00 98.50 91 GLN A N 1
ATOM 729 C CA . GLN A 1 91 ? -5.277 -7.915 10.923 1.00 98.50 91 GLN A CA 1
ATOM 730 C C . GLN A 1 91 ? -5.264 -7.343 12.349 1.00 98.50 91 GLN A C 1
ATOM 732 O O . GLN A 1 91 ? -6.045 -7.779 13.201 1.00 98.50 91 GLN A O 1
ATOM 737 N N . GLU A 1 92 ? -4.419 -6.347 12.613 1.00 98.38 92 GLU A N 1
ATOM 738 C CA . GLU A 1 92 ? -4.350 -5.675 13.914 1.00 98.38 92 GLU A CA 1
ATOM 739 C C . GLU A 1 92 ? -5.675 -4.986 14.259 1.00 98.38 92 GLU A C 1
ATOM 741 O O . GLU A 1 92 ? -6.175 -5.109 15.378 1.00 98.38 92 GLU A O 1
ATOM 746 N N . ASN A 1 93 ? -6.296 -4.307 13.292 1.00 98.25 93 ASN A N 1
ATOM 747 C CA . ASN A 1 93 ? -7.576 -3.638 13.494 1.00 98.25 93 ASN A CA 1
ATOM 748 C C . ASN A 1 93 ? -8.689 -4.638 13.836 1.00 98.25 93 ASN A C 1
ATOM 750 O O . ASN A 1 93 ? -9.471 -4.393 14.758 1.00 98.25 93 ASN A O 1
ATOM 754 N N . ALA A 1 94 ? -8.741 -5.776 13.139 1.00 98.31 94 ALA A N 1
ATOM 755 C CA . ALA A 1 94 ? -9.689 -6.846 13.431 1.00 98.31 94 ALA A CA 1
ATOM 756 C C . ALA A 1 94 ? -9.489 -7.412 14.849 1.00 98.31 94 ALA A C 1
ATOM 758 O O . ALA A 1 94 ? -10.459 -7.545 15.598 1.00 98.31 94 ALA A O 1
ATOM 759 N N . SER A 1 95 ? -8.236 -7.659 15.243 1.00 98.44 95 SER A N 1
ATOM 760 C CA . SER A 1 95 ? -7.879 -8.113 16.594 1.00 98.44 95 SER A CA 1
ATOM 761 C C . SER A 1 95 ? -8.315 -7.111 17.673 1.00 98.44 95 SER A C 1
ATOM 763 O O . SER A 1 95 ? -9.026 -7.460 18.617 1.00 98.44 95 SER A O 1
ATOM 765 N N . LEU A 1 96 ? -8.000 -5.825 17.490 1.00 98.62 96 LEU A N 1
ATOM 766 C CA . LEU A 1 96 ? -8.401 -4.768 18.420 1.00 98.62 96 LEU A CA 1
ATOM 767 C C . LEU A 1 96 ? -9.925 -4.633 18.525 1.00 98.62 96 LEU A C 1
ATOM 769 O O . LEU A 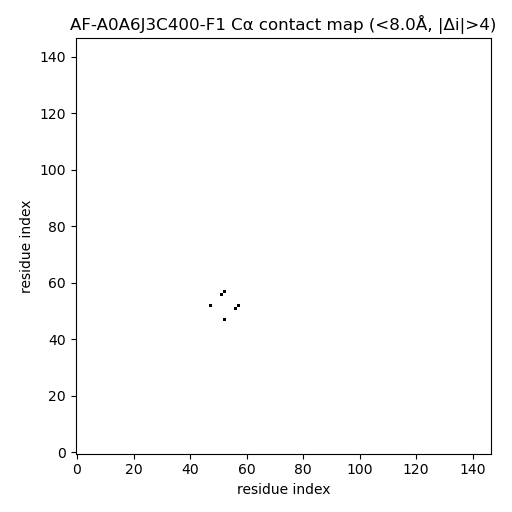1 96 ? -10.454 -4.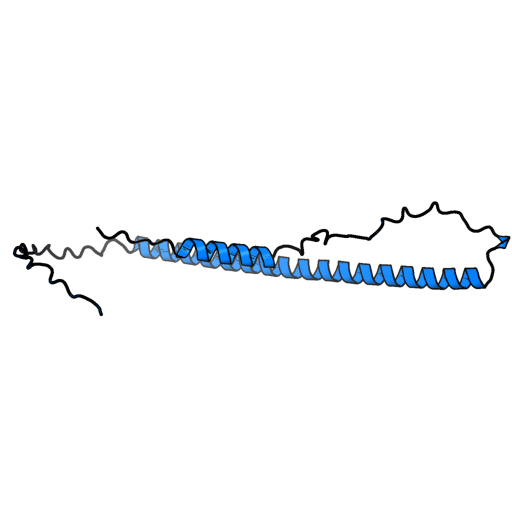469 19.626 1.00 98.62 96 LEU A O 1
ATOM 773 N N . ARG A 1 97 ? -10.653 -4.736 17.406 1.00 98.25 97 ARG A N 1
ATOM 774 C CA . ARG A 1 97 ? -12.125 -4.735 17.414 1.00 98.25 97 ARG A CA 1
ATOM 775 C C . ARG A 1 97 ? -12.688 -5.907 18.210 1.00 98.25 97 ARG A C 1
ATOM 777 O O . ARG A 1 97 ? -13.645 -5.699 18.955 1.00 98.25 97 ARG A O 1
ATOM 784 N N . ALA A 1 98 ? -12.095 -7.094 18.085 1.00 98.50 98 ALA A N 1
ATOM 785 C CA . ALA A 1 98 ? -12.494 -8.264 18.860 1.00 98.50 98 ALA A CA 1
ATOM 786 C C . ALA A 1 98 ? -12.269 -8.045 20.365 1.00 98.50 98 ALA A C 1
ATOM 788 O O . ALA A 1 98 ? -13.194 -8.246 21.152 1.00 98.50 98 ALA A O 1
ATOM 789 N N . HIS A 1 99 ? -11.099 -7.535 20.766 1.00 98.38 99 HIS A N 1
ATOM 790 C CA . HIS A 1 99 ? -10.817 -7.217 22.172 1.00 98.38 99 HIS A CA 1
ATOM 791 C C . HIS A 1 99 ? -11.783 -6.170 22.742 1.00 98.38 99 HIS A C 1
ATOM 793 O O . HIS A 1 99 ? -12.324 -6.343 23.833 1.00 98.38 99 HIS A O 1
ATOM 799 N N . VAL A 1 100 ? -12.056 -5.096 21.995 1.00 98.69 100 VAL A N 1
ATOM 800 C CA . VAL A 1 100 ? -13.013 -4.062 22.418 1.00 98.69 100 VAL A CA 1
ATOM 801 C C . VAL A 1 100 ? -14.427 -4.631 22.547 1.00 98.69 100 VAL A C 1
ATOM 803 O O . VAL A 1 100 ? -15.154 -4.250 23.467 1.00 98.69 100 VAL A O 1
ATOM 806 N N . ALA A 1 101 ? -14.838 -5.523 21.645 1.00 98.50 101 ALA A N 1
ATOM 807 C CA . ALA A 1 101 ? -16.138 -6.179 21.728 1.00 98.50 101 ALA A CA 1
ATOM 808 C C . ALA A 1 101 ? -16.247 -7.058 22.985 1.00 98.50 101 ALA A C 1
ATOM 810 O O . ALA A 1 101 ? -17.230 -6.924 23.714 1.00 98.50 101 ALA A O 1
ATOM 811 N N . ALA A 1 102 ? -15.226 -7.869 23.275 1.00 98.44 102 ALA A N 1
ATOM 812 C CA . ALA A 1 102 ? -15.179 -8.716 24.467 1.00 98.44 102 ALA A CA 1
ATOM 813 C C . ALA A 1 102 ? -15.262 -7.886 25.760 1.00 98.44 102 ALA A C 1
ATOM 815 O O . ALA A 1 102 ? -16.158 -8.094 26.576 1.00 98.44 102 ALA A O 1
ATOM 816 N N . LEU A 1 103 ? -14.430 -6.848 25.892 1.00 98.50 103 LEU A N 1
ATOM 817 C CA . LEU A 1 103 ? -14.447 -5.964 27.064 1.00 98.50 103 LEU A CA 1
ATOM 818 C C . LEU A 1 103 ? -15.789 -5.241 27.239 1.00 98.50 103 LEU A C 1
ATOM 820 O O . LEU A 1 103 ? -16.257 -5.038 28.360 1.00 98.50 103 LEU A O 1
ATOM 824 N N . ARG A 1 104 ? -16.441 -4.845 26.138 1.00 98.38 104 ARG A N 1
ATOM 825 C CA . ARG A 1 104 ? -17.786 -4.254 26.198 1.00 98.38 104 ARG A CA 1
ATOM 826 C C . ARG A 1 104 ? -18.821 -5.259 26.692 1.00 98.38 104 ARG A C 1
ATOM 8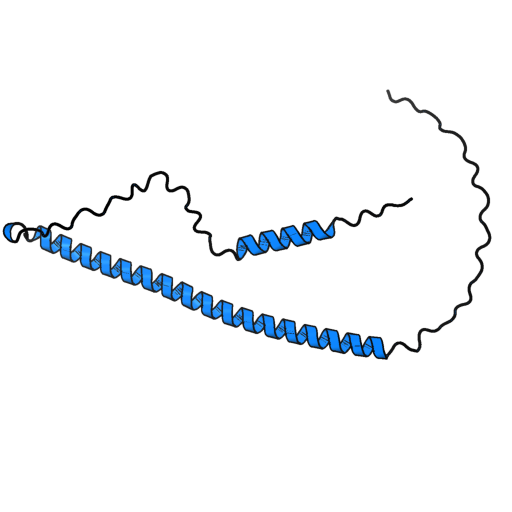28 O O . ARG A 1 104 ? -19.675 -4.874 27.485 1.00 98.38 104 ARG A O 1
ATOM 835 N N . GLN A 1 105 ? -18.751 -6.512 26.247 1.00 98.25 105 GLN A N 1
ATOM 836 C CA . GLN A 1 105 ? -19.642 -7.575 26.718 1.00 98.25 105 GLN A CA 1
ATOM 837 C C . GLN A 1 105 ? -19.443 -7.850 28.212 1.00 98.25 105 GLN A C 1
ATOM 839 O O . GLN A 1 105 ? -20.425 -7.873 28.952 1.00 98.25 105 GLN A O 1
ATOM 844 N N . GLU A 1 106 ? -18.197 -7.957 28.675 1.00 97.81 106 GLU A N 1
ATOM 845 C CA . GLU A 1 106 ? -17.876 -8.117 30.100 1.00 97.81 106 GLU A CA 1
ATOM 846 C C . GLU A 1 106 ? -18.400 -6.943 30.937 1.00 97.81 106 GLU A C 1
ATOM 848 O O . GLU A 1 106 ? -19.074 -7.141 31.949 1.00 97.81 106 GLU A O 1
ATOM 853 N N . ALA A 1 107 ? -18.175 -5.706 30.485 1.00 97.81 107 ALA A N 1
ATOM 854 C CA . ALA A 1 107 ? -18.668 -4.518 31.175 1.00 97.81 107 ALA A CA 1
ATOM 855 C C . ALA A 1 107 ? -20.203 -4.483 31.258 1.00 97.81 107 ALA A C 1
ATOM 857 O O . ALA A 1 107 ? -20.758 -4.067 32.277 1.00 97.81 107 ALA A O 1
ATOM 858 N N . LEU A 1 108 ? -20.902 -4.912 30.202 1.00 97.75 108 LEU A N 1
ATOM 859 C CA . LEU A 1 108 ? -22.361 -5.030 30.209 1.00 97.75 108 LEU A CA 1
ATOM 860 C C . LEU A 1 108 ? -22.832 -6.104 31.194 1.00 97.75 108 LEU A C 1
ATOM 862 O O . LEU A 1 108 ? -23.752 -5.840 31.968 1.00 97.75 108 LEU A O 1
ATOM 866 N N . ALA A 1 109 ? -22.183 -7.269 31.213 1.00 96.69 109 ALA A N 1
ATOM 867 C CA . ALA A 1 109 ? -22.505 -8.349 32.141 1.00 96.69 109 ALA A CA 1
ATOM 868 C C . ALA A 1 109 ? -22.331 -7.909 33.605 1.00 96.69 109 ALA A C 1
ATOM 870 O O . ALA A 1 109 ? -23.236 -8.092 34.420 1.00 96.69 109 ALA A O 1
ATOM 871 N N . LEU A 1 110 ? -21.218 -7.244 33.931 1.00 96.50 110 LEU A N 1
ATOM 872 C CA . LEU A 1 110 ? -20.965 -6.718 35.276 1.00 96.50 110 LEU A CA 1
ATOM 873 C C . LEU A 1 110 ? -21.991 -5.652 35.683 1.00 96.50 110 LEU A C 1
ATOM 875 O O . LEU A 1 110 ? -22.490 -5.674 36.807 1.00 96.50 110 LEU A O 1
ATOM 879 N N . ARG A 1 111 ? -22.358 -4.741 34.772 1.00 95.62 111 ARG A N 1
ATOM 880 C CA . ARG A 1 111 ? -23.410 -3.741 35.031 1.00 95.62 111 ARG A CA 1
ATOM 881 C C . ARG A 1 111 ? -24.767 -4.388 35.296 1.00 95.62 111 ARG A C 1
ATOM 883 O O . ARG A 1 111 ? -25.476 -3.931 36.187 1.00 95.62 111 ARG A O 1
ATOM 890 N N . ALA A 1 112 ? -25.117 -5.440 34.557 1.00 94.19 112 ALA A N 1
ATOM 891 C CA . ALA A 1 112 ? -26.359 -6.178 34.770 1.00 94.19 112 ALA A CA 1
ATOM 892 C C . ALA A 1 112 ? -26.384 -6.871 36.144 1.00 94.19 112 ALA A C 1
ATOM 894 O O . ALA A 1 112 ? -27.387 -6.786 36.849 1.00 94.19 112 ALA A O 1
ATOM 895 N N . LEU A 1 113 ? -25.269 -7.482 36.561 1.00 94.12 113 LEU A N 1
ATOM 896 C CA . LEU A 1 113 ? -25.138 -8.094 37.889 1.00 94.12 113 LEU A CA 1
ATOM 897 C C . LEU A 1 113 ? -25.276 -7.066 39.020 1.00 94.12 113 LEU A C 1
ATOM 899 O O . LEU A 1 113 ? -26.002 -7.309 39.982 1.00 94.12 113 LEU A O 1
ATOM 903 N N . LEU A 1 114 ? -24.626 -5.904 38.896 1.00 93.56 114 LEU A N 1
ATOM 904 C CA . LEU A 1 114 ? -24.742 -4.823 39.881 1.00 93.56 114 LEU A CA 1
ATOM 905 C C . LEU A 1 114 ? -26.166 -4.256 39.953 1.00 93.56 114 LEU A C 1
ATOM 907 O O . LEU A 1 114 ? -26.665 -3.999 41.045 1.00 93.56 114 LEU A O 1
ATOM 911 N N . ALA A 1 115 ? -26.838 -4.095 38.809 1.00 91.44 115 ALA A N 1
ATOM 912 C CA . ALA A 1 115 ? -28.230 -3.649 38.771 1.00 91.44 115 ALA A CA 1
ATOM 913 C C . ALA A 1 115 ? -29.179 -4.663 39.435 1.00 91.44 115 ALA A C 1
ATOM 915 O O . ALA A 1 115 ? -30.101 -4.266 40.142 1.00 91.44 115 ALA A O 1
ATOM 916 N N . ALA A 1 116 ? -28.928 -5.964 39.262 1.00 84.19 116 ALA A N 1
ATOM 917 C CA . ALA A 1 116 ? -29.712 -7.021 39.897 1.00 84.19 116 ALA A CA 1
ATOM 918 C C . ALA A 1 116 ? -29.510 -7.100 41.426 1.00 84.19 116 ALA A C 1
ATOM 920 O O . ALA A 1 116 ? -30.415 -7.532 42.136 1.00 84.19 116 ALA A O 1
ATOM 921 N N . GLN A 1 117 ? -28.361 -6.656 41.953 1.00 74.19 117 GLN A N 1
ATOM 922 C CA . GLN A 1 117 ? -28.094 -6.593 43.400 1.00 74.19 117 GLN A CA 1
ATOM 923 C C . GLN A 1 117 ? -28.734 -5.386 44.113 1.00 74.19 117 GLN A C 1
ATOM 925 O O . GLN A 1 117 ? -28.639 -5.283 45.337 1.00 74.19 117 GLN A O 1
ATOM 930 N N . ALA A 1 118 ? -29.420 -4.488 43.399 1.00 58.47 118 ALA A N 1
ATOM 931 C CA . ALA A 1 118 ? -30.101 -3.341 43.994 1.00 58.47 118 ALA A CA 1
ATOM 932 C C . ALA A 1 118 ? -31.574 -3.629 44.381 1.00 58.47 118 ALA A C 1
ATOM 934 O O . ALA A 1 118 ? -32.482 -3.098 43.740 1.00 58.47 118 ALA A O 1
ATOM 935 N N . PRO A 1 119 ? -31.839 -4.392 45.466 1.00 57.84 119 PRO A N 1
ATOM 936 C CA . PRO A 1 119 ? -33.053 -4.148 46.250 1.00 57.84 119 PRO A CA 1
ATOM 937 C C . PRO A 1 119 ? -32.825 -3.903 47.759 1.00 57.84 119 PRO A C 1
ATOM 939 O O . PRO A 1 119 ? -33.799 -3.850 48.502 1.00 57.84 119 PRO A O 1
ATOM 942 N N . HIS A 1 120 ? -31.591 -3.682 48.245 1.00 53.84 120 HIS A N 1
ATOM 943 C CA . HIS A 1 120 ? -31.332 -3.509 49.696 1.00 53.84 120 HIS A CA 1
ATOM 944 C C . HIS A 1 120 ? -30.708 -2.178 50.153 1.00 53.84 120 HIS A C 1
ATOM 946 O O . HIS A 1 120 ? -30.409 -2.024 51.334 1.00 53.84 120 HIS A O 1
ATOM 952 N N . ALA A 1 121 ? -30.601 -1.161 49.295 1.00 53.94 121 ALA A N 1
ATOM 953 C CA . ALA A 1 121 ? -30.229 0.194 49.726 1.00 53.94 121 ALA A CA 1
ATOM 954 C C . ALA A 1 121 ? -31.460 1.038 50.125 1.00 53.94 121 ALA A C 1
ATOM 956 O O . ALA A 1 121 ? -31.593 2.188 49.721 1.00 53.94 121 ALA A O 1
ATOM 957 N N . SER A 1 122 ? -32.383 0.472 50.910 1.00 51.47 122 SER A N 1
ATOM 958 C CA . SER A 1 122 ? -33.403 1.243 51.633 1.00 51.47 122 SER A CA 1
ATOM 959 C C . SER A 1 122 ? -32.993 1.334 53.097 1.00 51.47 122 SER A C 1
ATOM 961 O O . SER A 1 122 ? -33.607 0.716 53.964 1.00 51.47 122 SER A O 1
ATOM 963 N N . ILE A 1 123 ? -31.949 2.111 53.386 1.00 53.94 123 ILE A N 1
ATOM 964 C CA . ILE A 1 123 ? -31.811 2.670 54.728 1.00 53.94 123 ILE A CA 1
ATOM 965 C C . ILE A 1 123 ? -32.506 4.024 54.686 1.00 53.94 123 ILE A C 1
ATOM 967 O O . ILE A 1 123 ? -31.945 5.035 54.268 1.00 53.94 123 ILE A O 1
ATOM 971 N N . ALA A 1 124 ? -33.780 4.002 55.067 1.00 53.12 124 ALA A N 1
ATOM 972 C CA . ALA A 1 124 ? -34.548 5.187 55.388 1.00 53.12 124 ALA A CA 1
ATOM 973 C C . ALA A 1 124 ? -33.912 5.863 56.614 1.00 53.12 124 ALA A C 1
ATOM 975 O O . ALA A 1 124 ? -34.319 5.636 57.750 1.00 53.12 124 ALA A O 1
ATOM 976 N N . HIS A 1 125 ? -32.893 6.690 56.395 1.00 52.38 125 HIS A N 1
ATOM 977 C CA . HIS A 1 125 ? -32.476 7.667 57.390 1.00 52.38 125 HIS A CA 1
ATOM 978 C C . HIS A 1 125 ? -33.407 8.870 57.277 1.00 52.38 125 HIS A C 1
ATOM 980 O O . HIS A 1 125 ? -33.244 9.754 56.441 1.00 52.38 125 HIS A O 1
ATOM 986 N N . THR A 1 126 ? -34.457 8.787 58.092 1.00 53.72 126 THR A N 1
ATOM 987 C CA . THR A 1 126 ? -35.229 9.878 58.691 1.00 53.72 126 THR A CA 1
ATOM 988 C C . THR A 1 126 ? -34.738 11.279 58.330 1.00 53.72 126 THR A C 1
ATOM 990 O O . THR A 1 126 ? -33.673 11.719 58.764 1.00 53.72 126 THR A O 1
ATOM 993 N N . ALA A 1 127 ? -35.573 11.995 57.579 1.00 48.84 127 ALA A N 1
ATOM 994 C CA . ALA A 1 127 ? -35.467 13.428 57.375 1.00 48.84 127 ALA A CA 1
ATOM 995 C C . ALA A 1 127 ? -35.415 14.154 58.731 1.00 48.84 127 ALA A C 1
ATOM 997 O O . ALA A 1 127 ? -36.416 14.231 59.441 1.00 48.84 127 ALA A O 1
ATOM 998 N N . HIS A 1 128 ? -34.254 14.704 59.084 1.00 56.53 128 HIS A N 1
ATOM 999 C CA . HIS A 1 128 ? -34.173 15.751 60.096 1.00 56.53 128 HIS A CA 1
ATOM 1000 C C . HIS A 1 128 ? -34.565 17.086 59.439 1.00 56.53 128 HIS A C 1
ATOM 1002 O O . HIS A 1 128 ? -33.962 17.453 58.426 1.00 56.53 128 HIS A O 1
ATOM 1008 N N . PRO A 1 129 ? -35.565 17.819 59.962 1.00 61.22 129 PRO A N 1
ATOM 1009 C CA . PRO A 1 129 ? -35.930 19.121 59.426 1.00 61.22 129 PRO A CA 1
ATOM 1010 C C . PRO A 1 129 ? -34.842 20.139 59.788 1.00 61.22 129 PRO A C 1
ATOM 1012 O O . PRO A 1 129 ? -34.498 20.320 60.954 1.00 61.22 129 PRO A O 1
ATOM 1015 N N . VAL A 1 130 ? -34.288 20.798 58.772 1.00 68.31 130 VAL A N 1
ATOM 1016 C CA . VAL A 1 130 ? -33.360 21.923 58.935 1.00 68.31 130 VAL A CA 1
ATOM 1017 C C . VAL A 1 130 ? -34.150 23.130 59.474 1.00 68.31 130 VAL A C 1
ATOM 1019 O O . VAL A 1 130 ? -35.158 23.490 58.862 1.00 68.31 130 VAL A O 1
ATOM 1022 N N . PRO A 1 131 ? -33.749 23.766 60.593 1.00 70.75 131 PRO A N 1
ATOM 1023 C CA . PRO A 1 131 ? -34.397 24.987 61.071 1.00 70.75 131 PRO A CA 1
ATOM 1024 C C . PRO A 1 131 ? -34.084 26.180 60.143 1.00 70.75 131 PRO A C 1
ATOM 1026 O O . PRO A 1 131 ? -33.005 26.225 59.546 1.00 70.75 131 PRO A O 1
ATOM 1029 N N . PRO A 1 132 ? -34.999 27.159 59.999 1.00 69.25 132 PRO A N 1
ATOM 1030 C CA . PRO A 1 132 ? -34.796 28.297 59.106 1.00 69.25 132 PRO A CA 1
ATOM 1031 C C . PRO A 1 132 ? -33.658 29.204 59.602 1.00 69.25 132 PRO A C 1
ATOM 1033 O O . PRO A 1 132 ? -33.610 29.580 60.773 1.00 69.25 132 PRO A O 1
ATOM 1036 N N . ALA A 1 133 ? -32.743 29.560 58.697 1.00 68.06 133 ALA A N 1
ATOM 1037 C CA . ALA A 1 133 ? -31.642 30.485 58.963 1.00 68.06 133 ALA A CA 1
ATOM 1038 C C . ALA A 1 133 ? -32.151 31.925 59.220 1.00 68.06 133 ALA A C 1
ATOM 1040 O O . ALA A 1 133 ? -33.137 32.337 58.602 1.00 68.06 133 ALA A O 1
ATOM 1041 N N . PRO A 1 134 ? -31.492 32.712 60.095 1.00 71.69 134 PRO A N 1
ATOM 1042 C CA . PRO A 1 134 ? -31.867 34.100 60.370 1.00 71.69 134 PRO A CA 1
ATOM 1043 C C . PRO A 1 134 ? -31.566 35.033 59.178 1.00 71.69 134 PRO A C 1
ATOM 1045 O O . PRO A 1 134 ? -30.654 34.757 58.393 1.00 71.69 134 PRO A O 1
ATOM 1048 N N . PRO A 1 135 ? -32.299 36.153 59.027 1.00 68.38 135 PRO A N 1
ATOM 1049 C CA . PRO A 1 135 ? -32.102 37.082 57.919 1.00 68.38 135 PRO A CA 1
ATOM 1050 C C . PRO A 1 135 ? -30.733 37.769 58.013 1.00 68.38 135 PRO A C 1
ATOM 1052 O O . PRO A 1 135 ? -30.424 38.452 58.986 1.00 68.38 135 PRO A O 1
ATOM 1055 N N . HIS A 1 136 ? -29.915 37.600 56.973 1.00 60.91 136 HIS A N 1
ATOM 1056 C CA . HIS A 1 136 ? -28.659 38.323 56.805 1.00 60.91 136 HIS A CA 1
ATOM 1057 C C . HIS A 1 136 ? -28.936 39.805 56.510 1.00 60.91 136 HIS A C 1
ATOM 1059 O O . HIS A 1 136 ? -29.352 40.167 55.410 1.00 60.91 136 HIS A O 1
ATOM 1065 N N . THR A 1 137 ? -28.679 40.666 57.490 1.00 62.97 137 THR A N 1
ATOM 1066 C CA . THR A 1 137 ? -28.622 42.123 57.333 1.00 62.97 137 THR A CA 1
ATOM 1067 C C . THR A 1 137 ? -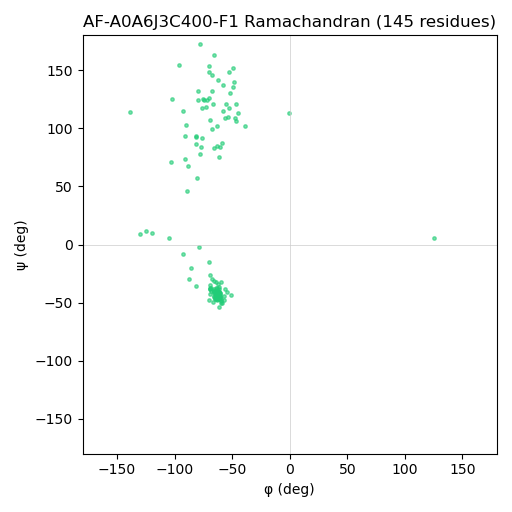27.341 42.492 56.578 1.00 62.97 137 THR A C 1
ATOM 1069 O O . THR A 1 137 ? -26.243 42.198 57.048 1.00 62.97 137 THR A O 1
ATOM 1072 N N . GLN A 1 138 ? -27.453 43.113 55.403 1.00 61.88 138 GLN A N 1
ATOM 1073 C CA . GLN A 1 138 ? -26.301 43.675 54.688 1.00 61.88 138 GLN A CA 1
ATOM 1074 C C . GLN A 1 138 ? -25.915 45.038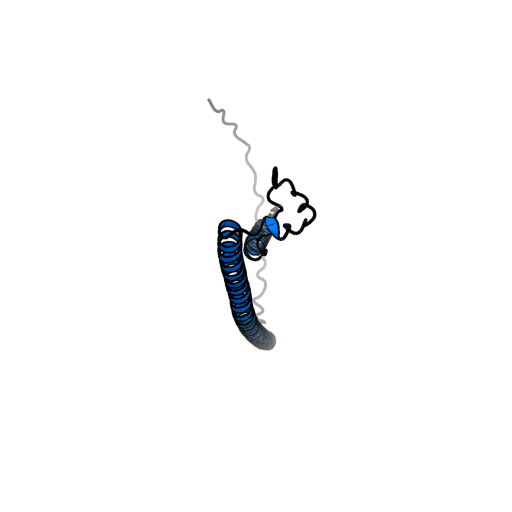 55.286 1.00 61.88 138 GLN A C 1
ATOM 1076 O O . GLN A 1 138 ? -26.792 45.895 55.406 1.00 61.88 138 GLN A O 1
ATOM 1081 N N . PRO A 1 139 ? -24.629 45.300 55.582 1.00 60.31 139 PRO A N 1
ATOM 1082 C CA . PRO A 1 139 ? -24.101 46.656 55.610 1.00 60.31 139 PRO A CA 1
ATOM 1083 C C . PRO A 1 139 ? -23.408 47.037 54.285 1.00 60.31 139 PRO A C 1
ATOM 1085 O O . PRO A 1 139 ? -22.961 46.194 53.511 1.00 60.31 139 PRO A O 1
ATOM 1088 N N . ALA A 1 140 ? -23.402 48.348 54.051 1.00 60.72 140 ALA A N 1
ATOM 1089 C CA . ALA A 1 140 ? -23.212 49.102 52.812 1.00 60.72 140 ALA A CA 1
ATOM 1090 C C . ALA A 1 140 ? -21.820 49.011 52.133 1.00 60.72 140 ALA A C 1
ATOM 1092 O O . ALA A 1 140 ? -20.839 48.644 52.779 1.00 60.72 140 ALA A O 1
ATOM 1093 N N . PRO A 1 141 ? -21.704 49.400 50.841 1.00 63.38 141 PRO A N 1
ATOM 1094 C CA . PRO A 1 141 ? -20.431 49.426 50.120 1.00 63.38 141 PRO A CA 1
ATOM 1095 C C . PRO A 1 141 ? -19.553 50.608 50.555 1.00 63.38 141 PRO A C 1
ATOM 1097 O O . PRO A 1 141 ? -19.957 51.764 50.427 1.00 63.38 141 PRO A O 1
ATOM 1100 N N . THR A 1 142 ? -18.324 50.342 50.999 1.00 65.06 142 THR A N 1
ATOM 1101 C CA . THR A 1 142 ? -17.295 51.382 51.121 1.00 65.06 142 THR A CA 1
ATOM 1102 C C . THR A 1 142 ? -16.465 51.436 49.848 1.00 65.06 142 THR A C 1
ATOM 1104 O O . THR A 1 142 ? -15.749 50.500 49.498 1.00 65.06 142 THR A O 1
ATOM 1107 N N . SER A 1 143 ? -16.583 52.571 49.171 1.00 56.34 143 SER A N 1
ATOM 1108 C CA . SER A 1 143 ? -15.676 53.088 48.155 1.00 56.34 143 SER A CA 1
ATOM 1109 C C . SER A 1 143 ? -14.221 53.063 48.627 1.00 56.34 143 SER A C 1
ATOM 1111 O O . SER A 1 143 ? -13.923 53.509 49.736 1.00 56.34 143 SER A O 1
ATOM 1113 N N . THR A 1 144 ? -13.296 52.626 47.776 1.00 62.72 144 THR A N 1
ATOM 1114 C CA . THR A 1 144 ? -11.871 52.938 47.933 1.00 62.72 144 THR A CA 1
ATOM 1115 C C . THR A 1 144 ? -11.275 53.251 46.567 1.00 62.72 144 THR A C 1
ATOM 1117 O O . THR A 1 144 ? -11.255 52.421 45.663 1.00 62.72 144 THR A O 1
ATOM 1120 N N . THR A 1 145 ? -10.876 54.513 46.466 1.00 62.69 145 THR A N 1
ATOM 1121 C CA . THR A 1 145 ? -10.099 55.197 45.436 1.00 62.69 145 THR A CA 1
ATOM 1122 C C . THR A 1 145 ? -8.737 54.532 45.233 1.00 62.69 145 THR A C 1
ATOM 1124 O O . THR A 1 145 ? -8.071 54.200 46.211 1.00 62.69 145 THR A O 1
ATOM 1127 N N . SER A 1 146 ? -8.320 54.370 43.977 1.00 62.81 146 SER A N 1
ATOM 1128 C CA . SER A 1 146 ? -6.937 54.063 43.599 1.00 62.81 146 SER A CA 1
ATOM 1129 C C . SER A 1 146 ? -6.268 55.340 43.093 1.00 62.81 146 SER A C 1
ATOM 1131 O O . SER A 1 146 ? -6.817 55.987 42.201 1.00 62.81 146 SER A O 1
ATOM 1133 N N . ASP A 1 147 ? -5.129 55.677 43.700 1.00 57.50 147 ASP A N 1
ATOM 1134 C CA . ASP A 1 147 ? -4.031 56.423 43.065 1.00 57.50 147 ASP A CA 1
ATOM 1135 C C . ASP A 1 147 ? -3.291 55.512 42.070 1.00 57.50 147 ASP A C 1
ATOM 1137 O O . ASP A 1 147 ? -3.212 54.287 42.347 1.00 57.50 147 ASP A O 1
#

Solvent-accessible surface area (backbone atoms only — not comparable to full-atom values): 9587 Å² total; per-residue (Å²): 138,87,82,80,80,86,67,71,64,66,58,55,54,52,51,51,53,51,54,51,48,65,71,68,45,68,81,70,77,59,79,64,79,70,87,73,73,72,79,70,72,78,68,82,85,74,79,80,58,79,93,71,66,44,71,74,46,54,53,52,51,52,53,50,51,52,50,51,50,54,52,50,51,56,48,49,55,50,52,51,51,50,52,52,53,49,54,52,51,51,53,52,50,53,51,52,50,50,52,54,50,51,54,50,52,52,54,50,53,53,50,52,54,56,59,70,66,67,84,73,89,75,76,84,75,73,86,76,84,80,77,85,80,78,86,84,79,83,81,80,90,78,88,78,87,80,132

Sequence (147 aa):
MVKVQSRSGALAALTLLTSYNQLLAPPVLSPGSCEGEVYRRRGEKRPIPAELKDEKYFERRRRNNQAAKKSRDARRMREDQIAWRACVLEQENASLRAHVAALRQEALALRALLAAQAPHASIAHTAHPVPPAPPHTQPAPTSTTSD

Mean predicted aligned error: 18.88 Å